Protein AF-A0A8T5UP82-F1 (afdb_monomer_lite)

Secondary structure (DSSP, 8-state):
-----STTS---BHHHHHHHHTSEEEEETTEEEEEES-HHHHHHHHHHTT---EEETTTTEEEEEGGGSB-----

Sequence (75 aa):
MNNFEDINEFRPSINTLNRVLNGTLDNRNDYVVAYDGNLPRLANYLIQHNIPFEFVTKGREIKIPIEMVHIEKTE

pLDDT: mean 82.92, std 16.3, range [37.03, 95.31]

Organism: NCBI:txid2874285

Structure (mmCIF, N/CA/C/O backbone):
data_AF-A0A8T5UP82-F1
#
_entry.id   AF-A0A8T5UP82-F1
#
loop_
_atom_site.group_PDB
_atom_site.id
_atom_site.type_symbol
_atom_site.label_atom_id
_atom_site.label_alt_id
_atom_site.label_comp_id
_atom_site.label_asym_id
_atom_site.label_entity_id
_atom_site.label_seq_id
_atom_site.pdbx_PDB_ins_c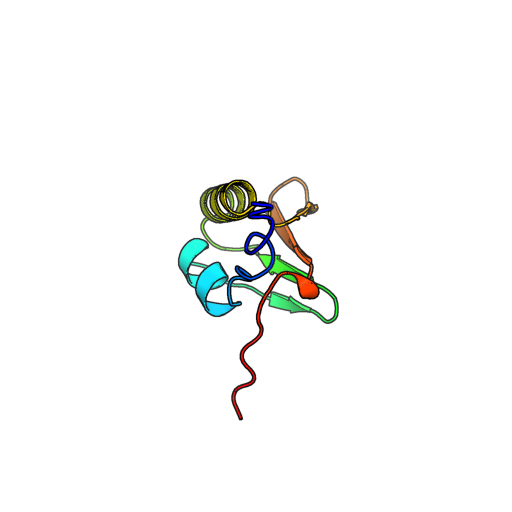ode
_atom_site.Cartn_x
_atom_site.Cartn_y
_atom_site.Cartn_z
_atom_site.occupancy
_atom_site.B_iso_or_equiv
_atom_site.auth_seq_id
_atom_site.auth_comp_id
_atom_site.auth_asym_id
_atom_site.auth_atom_id
_atom_site.pdbx_PDB_model_num
ATOM 1 N N . MET A 1 1 ? -6.090 3.668 -34.038 1.00 37.03 1 MET A N 1
ATOM 2 C CA . MET A 1 1 ? -4.988 3.205 -33.171 1.00 37.03 1 MET A CA 1
ATOM 3 C C . MET A 1 1 ? -5.486 3.294 -31.740 1.00 37.03 1 MET A C 1
ATOM 5 O O . MET A 1 1 ? -5.497 4.379 -31.178 1.00 37.03 1 MET A O 1
ATOM 9 N N . ASN A 1 2 ? -6.031 2.194 -31.216 1.00 42.09 2 ASN A N 1
ATOM 10 C CA . ASN A 1 2 ? -6.467 2.105 -29.823 1.00 42.09 2 ASN A CA 1
ATOM 11 C C . ASN A 1 2 ? -5.263 1.653 -28.998 1.00 42.09 2 ASN A C 1
ATOM 13 O O . ASN A 1 2 ? -5.073 0.459 -28.809 1.00 42.09 2 ASN A O 1
ATOM 17 N N . ASN A 1 3 ? -4.444 2.598 -28.541 1.00 42.28 3 ASN A N 1
ATOM 18 C CA . ASN A 1 3 ? -3.371 2.315 -27.586 1.00 42.28 3 ASN A CA 1
ATOM 19 C C . ASN A 1 3 ? -3.980 2.221 -26.174 1.00 42.28 3 ASN A C 1
ATOM 21 O O . ASN A 1 3 ? -3.807 3.120 -25.357 1.00 42.28 3 ASN A O 1
ATOM 25 N N . PHE A 1 4 ? -4.773 1.172 -25.934 1.00 47.69 4 PHE A N 1
ATOM 26 C CA . PHE A 1 4 ? -5.279 0.785 -24.606 1.00 47.69 4 PHE A CA 1
ATOM 27 C C . PHE A 1 4 ? -4.462 -0.369 -23.988 1.00 47.69 4 PHE A C 1
ATOM 29 O O . PHE A 1 4 ? -4.859 -0.940 -22.977 1.00 47.69 4 PHE A O 1
ATOM 36 N N . GLU A 1 5 ? -3.320 -0.697 -24.587 1.00 49.00 5 GLU A N 1
ATOM 37 C CA . GLU A 1 5 ? -2.234 -1.498 -24.010 1.00 49.00 5 GLU A CA 1
ATOM 38 C C . GLU A 1 5 ? -1.322 -0.466 -23.319 1.00 49.00 5 GLU A C 1
ATOM 40 O O . GLU A 1 5 ? -0.828 0.444 -23.980 1.00 49.00 5 GLU A O 1
ATOM 45 N N . ASP A 1 6 ? -1.320 -0.288 -21.995 1.00 48.25 6 ASP A N 1
ATOM 46 C CA . ASP A 1 6 ? -0.442 -1.046 -21.087 1.00 48.25 6 ASP A CA 1
ATOM 47 C C . ASP A 1 6 ? -0.693 -0.683 -19.599 1.00 48.25 6 ASP A C 1
ATOM 49 O O . ASP A 1 6 ? 0.133 -0.911 -18.722 1.00 48.25 6 ASP A O 1
ATOM 53 N N . ILE A 1 7 ? -1.825 -0.056 -19.256 1.00 49.09 7 ILE A N 1
ATOM 54 C CA . ILE A 1 7 ? -2.082 0.390 -17.864 1.00 49.09 7 ILE A CA 1
ATOM 55 C C . ILE A 1 7 ? -2.288 -0.768 -16.866 1.00 49.09 7 ILE A C 1
ATOM 57 O O . ILE A 1 7 ? -2.431 -0.522 -15.672 1.00 49.09 7 ILE A O 1
ATOM 61 N N . ASN A 1 8 ? -2.285 -2.020 -17.337 1.00 49.91 8 ASN A N 1
ATOM 62 C CA . ASN A 1 8 ? -2.508 -3.226 -16.535 1.00 49.91 8 ASN A CA 1
ATOM 63 C C . ASN A 1 8 ? -1.237 -4.011 -16.156 1.00 49.91 8 ASN A C 1
ATOM 65 O O . ASN A 1 8 ? -1.365 -5.003 -15.436 1.00 49.91 8 ASN A O 1
ATOM 69 N N . GLU A 1 9 ? -0.034 -3.616 -16.588 1.00 57.12 9 GLU A N 1
ATOM 70 C CA . GLU A 1 9 ? 1.168 -4.437 -16.337 1.00 57.12 9 GLU A CA 1
ATOM 71 C C . GLU A 1 9 ? 2.040 -3.980 -15.162 1.00 57.12 9 GLU A C 1
ATOM 73 O O . GLU A 1 9 ? 2.864 -4.755 -14.672 1.00 57.12 9 GLU A O 1
ATOM 78 N N . PHE A 1 10 ? 1.832 -2.781 -14.612 1.00 69.38 10 PHE A N 1
ATOM 79 C CA . PHE A 1 10 ? 2.629 -2.336 -13.468 1.00 69.38 10 PHE A CA 1
ATOM 80 C C . PHE A 1 10 ? 2.012 -2.763 -12.126 1.00 69.38 10 PHE A C 1
ATOM 82 O O . PHE A 1 10 ? 1.290 -2.003 -11.483 1.00 69.38 10 PHE A O 1
ATOM 89 N N . ARG A 1 11 ? 2.332 -3.983 -11.676 1.00 81.06 11 ARG A N 1
ATOM 90 C CA . ARG A 1 11 ? 2.092 -4.436 -10.293 1.00 81.06 11 ARG A CA 1
ATOM 91 C C . ARG A 1 11 ? 3.405 -4.392 -9.510 1.00 81.06 11 ARG A C 1
ATOM 93 O O . ARG A 1 11 ? 4.299 -5.187 -9.811 1.00 81.06 11 ARG A O 1
ATOM 100 N N . PRO A 1 12 ? 3.577 -3.495 -8.523 1.00 88.00 12 PRO A N 1
ATOM 101 C CA . PRO A 1 12 ? 4.815 -3.449 -7.760 1.00 88.00 12 PRO A CA 1
ATOM 102 C C . PRO A 1 12 ? 4.985 -4.727 -6.946 1.00 88.00 12 PRO A C 1
ATOM 104 O O . PRO A 1 12 ? 4.025 -5.270 -6.395 1.00 88.00 12 PRO A O 1
ATOM 107 N N . SER A 1 13 ? 6.224 -5.199 -6.831 1.00 89.88 13 SER A N 1
ATOM 108 C CA . SER A 1 13 ? 6.515 -6.311 -5.935 1.00 89.88 13 SER A CA 1
ATOM 109 C C . SER A 1 13 ? 6.420 -5.891 -4.473 1.00 89.88 13 SER A C 1
ATOM 111 O O . SER A 1 13 ? 6.609 -4.716 -4.137 1.00 89.88 13 SER A O 1
ATOM 113 N N . ILE A 1 14 ? 6.209 -6.855 -3.577 1.00 89.38 14 ILE A N 1
ATOM 114 C CA . ILE A 1 14 ? 6.269 -6.603 -2.131 1.00 89.38 14 ILE A CA 1
ATOM 115 C C . ILE A 1 14 ? 7.613 -5.970 -1.732 1.00 89.38 14 ILE A C 1
ATOM 117 O O . ILE A 1 14 ? 7.649 -5.039 -0.933 1.00 89.38 14 ILE A O 1
ATOM 121 N N . ASN A 1 15 ? 8.710 -6.367 -2.385 1.00 89.19 15 ASN A N 1
ATOM 122 C CA . ASN A 1 15 ? 10.036 -5.773 -2.207 1.00 89.19 15 ASN A CA 1
ATOM 123 C C . ASN A 1 15 ? 10.080 -4.299 -2.635 1.00 89.19 15 ASN A C 1
ATOM 125 O O . ASN A 1 15 ? 10.681 -3.466 -1.955 1.00 89.19 15 ASN A O 1
ATOM 129 N N . THR A 1 16 ? 9.426 -3.958 -3.747 1.00 91.00 16 THR A N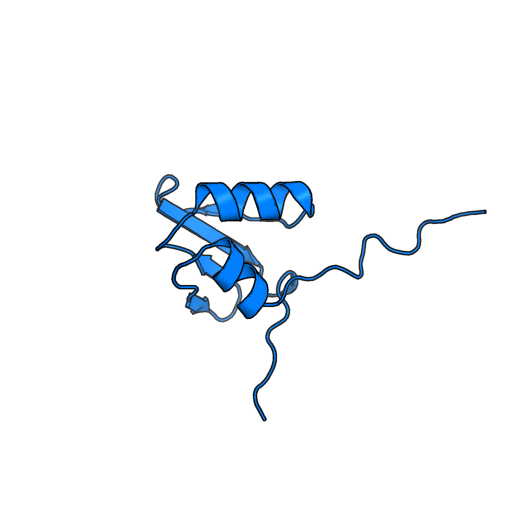 1
ATOM 130 C CA . THR A 1 16 ? 9.323 -2.573 -4.230 1.00 91.00 16 THR A CA 1
ATOM 131 C C . THR A 1 16 ? 8.565 -1.716 -3.227 1.00 91.00 16 THR A C 1
ATOM 133 O O . THR A 1 16 ? 9.063 -0.668 -2.811 1.00 91.00 16 THR A O 1
ATOM 136 N N . LEU A 1 17 ? 7.407 -2.193 -2.772 1.00 92.69 17 LEU A N 1
ATOM 137 C CA . LEU A 1 17 ? 6.610 -1.512 -1.757 1.00 92.69 17 LEU A CA 1
ATOM 138 C C . LEU A 1 17 ? 7.392 -1.346 -0.450 1.00 92.69 17 LEU A C 1
ATOM 140 O O . LEU A 1 17 ? 7.380 -0.260 0.127 1.00 92.69 17 LEU A O 1
ATOM 144 N N . ASN A 1 18 ? 8.148 -2.366 -0.031 1.00 92.00 18 ASN A N 1
ATOM 145 C CA . ASN A 1 18 ? 8.947 -2.307 1.190 1.00 92.00 18 ASN A CA 1
ATOM 146 C C . ASN A 1 18 ? 10.075 -1.267 1.093 1.00 92.00 18 ASN A C 1
ATOM 148 O O . ASN A 1 18 ? 10.351 -0.545 2.049 1.00 92.00 18 ASN A O 1
ATOM 152 N N . ARG A 1 19 ? 10.693 -1.123 -0.088 1.00 91.44 19 ARG A N 1
ATOM 153 C CA . ARG A 1 19 ? 11.708 -0.089 -0.361 1.00 91.44 19 ARG A CA 1
ATOM 154 C C . ARG A 1 19 ? 11.125 1.322 -0.389 1.00 91.44 19 ARG A C 1
ATOM 156 O O . ARG A 1 19 ? 11.775 2.260 0.074 1.00 91.44 19 ARG A O 1
ATOM 163 N N . VAL A 1 20 ? 9.927 1.491 -0.948 1.00 93.00 20 VAL A N 1
ATOM 164 C CA . VAL A 1 20 ? 9.218 2.781 -0.945 1.00 93.00 20 VAL A CA 1
ATOM 165 C C . VAL A 1 20 ? 8.857 3.170 0.486 1.00 93.00 20 VAL A C 1
ATOM 167 O O . VAL A 1 20 ? 9.141 4.296 0.903 1.00 93.00 20 VAL A O 1
ATOM 170 N N . LEU A 1 21 ? 8.289 2.224 1.236 1.00 94.44 21 LEU A N 1
ATOM 171 C CA . LEU A 1 21 ? 7.924 2.380 2.637 1.00 94.44 21 LEU A CA 1
ATOM 172 C C . LEU A 1 21 ? 9.148 2.650 3.519 1.00 94.44 21 LEU A C 1
ATOM 174 O O . LEU A 1 21 ? 9.066 3.472 4.425 1.00 94.44 21 LEU A O 1
ATOM 178 N N . ASN A 1 22 ? 10.284 2.002 3.239 1.00 92.44 22 ASN A N 1
ATOM 179 C CA . ASN A 1 22 ? 11.443 1.951 4.133 1.00 92.44 22 ASN A CA 1
ATOM 180 C C . ASN A 1 22 ? 11.033 1.485 5.541 1.00 92.44 22 ASN A C 1
ATOM 182 O O . ASN A 1 22 ? 11.279 2.171 6.533 1.00 92.44 22 ASN A O 1
ATOM 186 N N . GLY A 1 23 ? 10.327 0.359 5.598 1.00 88.31 23 GLY A N 1
ATOM 187 C CA . GLY A 1 23 ? 9.731 -0.161 6.821 1.00 88.31 23 GLY A CA 1
ATOM 188 C C . GLY A 1 23 ? 9.430 -1.646 6.712 1.00 88.31 23 GLY A C 1
ATOM 189 O O . GLY A 1 23 ? 10.198 -2.379 6.089 1.00 88.31 23 GLY A O 1
ATOM 190 N N . THR A 1 24 ? 8.326 -2.067 7.326 1.00 87.06 24 THR A N 1
ATOM 191 C CA . THR A 1 24 ? 7.894 -3.469 7.346 1.00 87.06 24 THR A CA 1
ATOM 192 C C . THR A 1 24 ? 6.535 -3.613 6.676 1.00 87.06 24 THR A C 1
ATOM 194 O O . THR A 1 24 ? 5.606 -2.851 6.959 1.00 87.06 24 THR A O 1
ATOM 197 N N . LEU A 1 25 ? 6.430 -4.617 5.808 1.00 90.69 25 LEU A N 1
ATOM 198 C CA . LEU A 1 25 ? 5.179 -5.080 5.228 1.00 90.69 25 LEU A CA 1
ATOM 199 C C . LEU A 1 25 ? 4.835 -6.459 5.786 1.00 90.69 25 LEU A C 1
ATOM 201 O O . LEU A 1 25 ? 5.602 -7.403 5.606 1.00 90.69 25 LEU A O 1
ATOM 205 N N . ASP A 1 26 ? 3.660 -6.583 6.393 1.00 90.38 26 ASP A N 1
ATOM 206 C CA . ASP A 1 26 ? 3.086 -7.881 6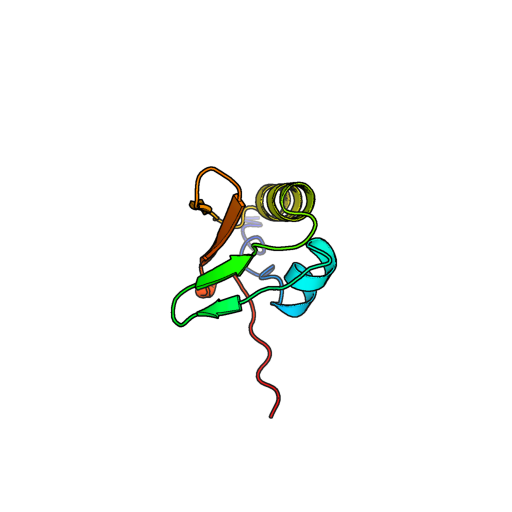.732 1.00 90.38 26 ASP A CA 1
ATOM 207 C C . ASP A 1 26 ? 2.262 -8.393 5.559 1.00 90.38 26 ASP A C 1
ATOM 209 O O . ASP A 1 26 ? 1.259 -7.788 5.169 1.00 90.38 26 ASP A O 1
ATOM 213 N N . ASN A 1 27 ? 2.648 -9.549 5.035 1.00 89.75 27 ASN A N 1
ATOM 214 C CA . ASN A 1 27 ? 1.826 -10.282 4.089 1.00 89.75 27 ASN A CA 1
ATOM 215 C C . ASN A 1 27 ? 0.735 -11.059 4.842 1.00 89.75 27 ASN A C 1
ATOM 217 O O . ASN A 1 27 ? 1.039 -11.897 5.693 1.00 89.75 27 ASN A O 1
ATOM 221 N N . ARG A 1 28 ? -0.535 -10.797 4.528 1.00 88.44 28 ARG A N 1
ATOM 222 C CA . ARG A 1 28 ? -1.691 -11.564 5.010 1.00 88.44 28 ARG A CA 1
ATOM 223 C C . ARG A 1 28 ? -2.425 -12.157 3.812 1.00 88.44 28 ARG A C 1
ATOM 225 O O . ARG A 1 28 ? -2.259 -11.683 2.700 1.00 88.44 28 ARG A O 1
ATOM 232 N N . ASN A 1 29 ? -3.258 -13.171 4.049 1.00 84.69 29 ASN A N 1
ATOM 233 C CA . ASN A 1 29 ? -3.870 -13.978 2.982 1.00 84.69 29 ASN A CA 1
ATOM 234 C C . ASN A 1 29 ? -4.466 -13.163 1.820 1.00 84.69 29 ASN A C 1
ATOM 236 O O . ASN A 1 29 ? -4.213 -13.503 0.671 1.00 84.69 29 ASN A O 1
ATOM 240 N N . ASP A 1 30 ? -5.194 -12.082 2.117 1.00 89.94 30 ASP A N 1
ATOM 241 C CA . ASP A 1 30 ? -5.907 -11.295 1.099 1.00 89.94 30 ASP A CA 1
ATOM 242 C C . ASP A 1 30 ? -5.332 -9.877 0.907 1.00 89.94 30 ASP A C 1
ATOM 244 O O . ASP A 1 30 ? -5.782 -9.124 0.047 1.00 89.94 30 ASP A O 1
ATOM 248 N N . TYR A 1 31 ? -4.358 -9.466 1.725 1.00 92.50 31 TYR A N 1
ATOM 249 C CA . TYR A 1 31 ? -3.826 -8.103 1.699 1.00 92.50 31 TYR A CA 1
ATOM 250 C C . TYR A 1 31 ? -2.439 -8.001 2.328 1.00 92.50 31 TYR A C 1
ATOM 252 O O . TYR A 1 31 ? -2.088 -8.727 3.255 1.00 92.50 31 TYR A O 1
ATOM 260 N N . VAL A 1 32 ? -1.682 -7.009 1.879 1.00 93.06 32 VAL A N 1
ATOM 261 C CA . VAL A 1 32 ? -0.429 -6.581 2.497 1.00 93.06 32 VAL A CA 1
ATOM 262 C C . VAL A 1 32 ? -0.712 -5.387 3.409 1.00 93.06 32 VAL A C 1
ATOM 264 O O . VAL A 1 32 ? -1.431 -4.465 3.022 1.00 93.06 32 VAL A O 1
ATOM 267 N N . VAL A 1 33 ? -0.159 -5.389 4.622 1.00 93.75 33 VAL A N 1
ATOM 268 C CA . VAL A 1 33 ? -0.277 -4.276 5.578 1.00 93.75 33 VAL A CA 1
ATOM 269 C C . VAL A 1 33 ? 1.068 -3.593 5.759 1.00 93.75 33 VAL A C 1
ATOM 271 O O . VAL A 1 33 ? 2.045 -4.239 6.120 1.00 93.75 33 VAL A O 1
ATOM 274 N N . ALA A 1 34 ? 1.095 -2.276 5.595 1.00 93.19 34 ALA A N 1
ATOM 275 C CA . ALA A 1 34 ? 2.173 -1.415 6.061 1.00 93.19 34 ALA A CA 1
ATOM 276 C C . ALA A 1 34 ? 1.745 -0.717 7.355 1.00 93.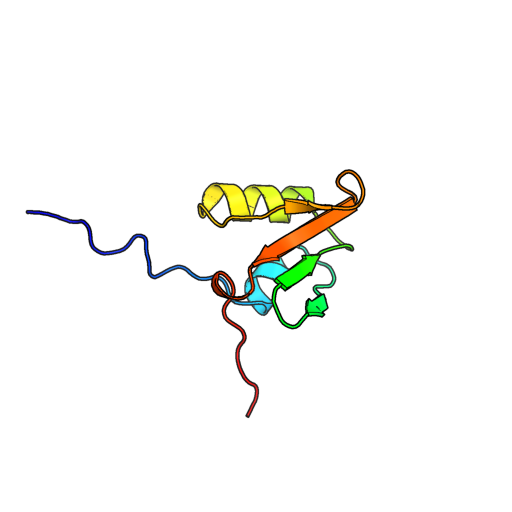19 34 ALA A C 1
ATOM 278 O O . ALA A 1 34 ? 0.703 -0.067 7.369 1.00 93.19 34 ALA A O 1
ATOM 279 N N . TYR A 1 35 ? 2.539 -0.809 8.419 1.00 88.25 35 TYR A N 1
ATOM 280 C CA . TYR A 1 35 ? 2.274 -0.139 9.708 1.00 88.25 35 TYR A CA 1
ATOM 281 C C . TYR A 1 35 ? 3.517 0.511 10.325 1.00 88.25 35 TYR A C 1
ATOM 283 O O . TYR A 1 35 ? 3.413 1.202 11.335 1.00 88.25 35 TYR A O 1
ATOM 291 N N . ASP A 1 36 ? 4.687 0.315 9.719 1.00 84.06 36 ASP A N 1
ATOM 292 C CA . ASP A 1 36 ? 5.952 0.894 10.158 1.00 84.06 36 ASP A CA 1
ATOM 293 C C . ASP A 1 36 ? 6.717 1.457 8.954 1.00 84.06 36 ASP A C 1
ATOM 295 O O . ASP A 1 36 ? 6.618 0.925 7.848 1.00 84.06 36 ASP A O 1
ATOM 299 N N . GLY A 1 37 ? 7.464 2.540 9.157 1.00 90.06 37 GLY A N 1
ATOM 300 C CA . GLY A 1 37 ? 8.150 3.289 8.103 1.00 90.06 37 GLY A CA 1
ATOM 301 C C . GLY A 1 37 ? 7.381 4.511 7.582 1.00 90.06 37 GLY A C 1
ATOM 302 O O . GLY A 1 37 ? 6.581 5.144 8.272 1.00 90.06 37 GLY A O 1
ATOM 303 N N . ASN A 1 38 ? 7.666 4.901 6.342 1.00 94.44 38 ASN A N 1
ATOM 304 C CA . ASN A 1 38 ? 7.166 6.123 5.718 1.00 94.44 38 ASN A CA 1
ATOM 305 C C . ASN A 1 38 ? 5.842 5.888 4.971 1.00 94.44 38 ASN A C 1
ATOM 307 O O . ASN A 1 38 ? 5.792 5.849 3.738 1.00 94.44 38 ASN A O 1
ATOM 311 N N . LEU A 1 39 ? 4.755 5.747 5.735 1.00 92.88 39 LEU A N 1
ATOM 312 C CA . LEU A 1 39 ? 3.402 5.569 5.194 1.00 92.88 39 LEU A CA 1
ATOM 313 C C . LEU A 1 39 ? 2.978 6.685 4.218 1.00 92.88 39 LEU A C 1
ATOM 315 O O . LEU A 1 39 ? 2.424 6.346 3.175 1.00 92.88 39 LEU A O 1
ATOM 319 N N . PRO A 1 40 ? 3.261 7.987 4.451 1.00 93.44 40 PRO A N 1
ATOM 320 C CA . PRO A 1 40 ? 2.929 9.033 3.478 1.00 93.44 40 PRO A CA 1
ATOM 321 C C . PRO A 1 40 ? 3.603 8.835 2.117 1.00 93.44 40 PRO A C 1
ATOM 323 O O . PRO A 1 40 ? 2.978 9.044 1.077 1.00 93.44 40 PRO A O 1
ATOM 326 N N . ARG A 1 41 ? 4.869 8.398 2.105 1.00 95.06 41 ARG A N 1
ATOM 327 C CA . ARG A 1 41 ? 5.594 8.096 0.864 1.00 95.06 41 ARG A CA 1
ATOM 328 C C . ARG A 1 41 ? 5.006 6.883 0.152 1.00 95.06 41 ARG A C 1
ATOM 330 O O . ARG A 1 41 ? 4.854 6.928 -1.067 1.00 95.06 41 ARG A O 1
ATOM 337 N N . LEU A 1 42 ? 4.659 5.837 0.902 1.00 95.06 42 LEU A N 1
ATOM 338 C CA . LEU A 1 42 ? 3.976 4.666 0.357 1.00 95.06 42 LEU A CA 1
ATOM 339 C C . LEU A 1 42 ? 2.613 5.047 -0.237 1.00 95.06 42 LEU A C 1
ATOM 341 O O . LEU A 1 42 ? 2.347 4.708 -1.383 1.00 95.06 42 LEU A O 1
ATOM 345 N N . ALA A 1 43 ? 1.790 5.817 0.477 1.00 93.62 43 ALA A N 1
ATOM 346 C CA . ALA A 1 43 ? 0.501 6.290 -0.026 1.00 93.62 43 ALA A CA 1
ATOM 347 C C . ALA A 1 43 ? 0.655 7.117 -1.310 1.00 93.62 43 ALA A C 1
ATOM 349 O O . ALA A 1 43 ? -0.051 6.872 -2.283 1.00 93.62 43 ALA A O 1
ATOM 350 N N . ASN A 1 44 ? 1.607 8.055 -1.352 1.00 95.31 44 ASN A N 1
ATOM 351 C CA . ASN A 1 44 ? 1.857 8.853 -2.552 1.00 95.31 44 ASN A CA 1
ATOM 352 C C . ASN A 1 44 ? 2.264 7.982 -3.750 1.00 95.31 44 ASN A C 1
ATOM 354 O O . ASN A 1 44 ? 1.791 8.209 -4.858 1.00 95.31 44 ASN A O 1
ATOM 358 N N . TYR A 1 45 ? 3.099 6.966 -3.528 1.00 94.12 45 TYR A N 1
ATOM 359 C CA . TYR A 1 45 ? 3.459 5.999 -4.563 1.00 94.12 45 TYR A CA 1
ATOM 360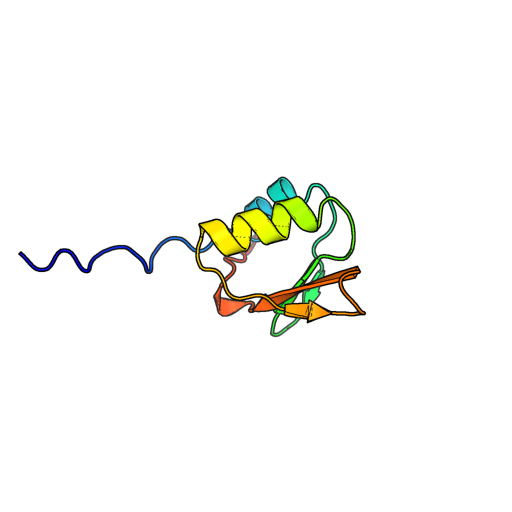 C C . TYR A 1 45 ? 2.235 5.225 -5.073 1.00 94.12 45 TYR A C 1
ATOM 362 O O . TYR A 1 45 ? 2.008 5.156 -6.277 1.00 94.12 45 TYR A O 1
ATOM 370 N N . LEU A 1 46 ? 1.403 4.700 -4.170 1.00 93.50 46 LEU A N 1
ATOM 371 C CA . LEU A 1 46 ? 0.193 3.962 -4.543 1.00 93.50 46 LEU A CA 1
ATOM 372 C C . LEU A 1 46 ? -0.778 4.840 -5.350 1.00 93.50 46 LEU A C 1
ATOM 374 O O . LEU A 1 46 ? -1.298 4.389 -6.366 1.00 93.50 46 LEU A O 1
ATOM 378 N N . ILE A 1 47 ? -0.939 6.115 -4.970 1.00 93.50 47 ILE A N 1
ATOM 379 C CA . ILE A 1 47 ? -1.732 7.104 -5.722 1.00 93.50 47 ILE A CA 1
ATOM 380 C C . ILE A 1 47 ? -1.143 7.340 -7.119 1.00 93.50 47 ILE A C 1
ATOM 382 O O . ILE A 1 47 ? -1.875 7.296 -8.102 1.00 93.50 47 ILE A O 1
ATOM 386 N N . GLN A 1 48 ? 0.170 7.570 -7.225 1.00 92.62 48 GLN A N 1
ATOM 387 C CA . GLN A 1 48 ? 0.846 7.820 -8.507 1.00 92.62 48 GLN A CA 1
ATOM 388 C C . GLN A 1 48 ? 0.718 6.651 -9.490 1.00 92.62 48 GLN A C 1
ATOM 390 O O . GLN A 1 48 ? 0.705 6.869 -10.700 1.00 92.62 48 GLN A O 1
ATOM 395 N N . HIS A 1 49 ? 0.615 5.429 -8.970 1.00 89.00 49 HIS A N 1
ATOM 396 C CA . HIS A 1 49 ? 0.503 4.205 -9.755 1.00 89.00 49 HIS A CA 1
ATOM 397 C C . HIS A 1 49 ? -0.934 3.664 -9.856 1.00 89.00 49 HIS A C 1
ATOM 399 O O . HIS A 1 49 ? -1.119 2.562 -10.362 1.00 89.00 49 HIS A O 1
ATOM 405 N N . ASN A 1 50 ? -1.950 4.421 -9.417 1.00 90.44 50 ASN A N 1
ATOM 406 C CA . ASN A 1 50 ? -3.363 4.010 -9.419 1.00 90.44 50 ASN A CA 1
ATOM 407 C C . ASN A 1 50 ? -3.625 2.656 -8.728 1.00 90.44 50 ASN A C 1
ATOM 409 O O . ASN A 1 50 ? -4.504 1.896 -9.132 1.00 90.44 50 ASN A O 1
ATOM 413 N N . ILE A 1 51 ? -2.869 2.354 -7.673 1.00 90.62 51 ILE A N 1
ATOM 414 C CA . ILE A 1 51 ? -3.022 1.126 -6.895 1.00 90.62 51 ILE A CA 1
ATOM 415 C C . ILE A 1 51 ? -4.025 1.395 -5.771 1.00 90.62 51 ILE A C 1
ATOM 417 O O . ILE A 1 51 ? -3.797 2.317 -4.984 1.00 90.62 51 ILE A O 1
ATOM 421 N N . PRO A 1 52 ? -5.120 0.625 -5.651 1.00 92.31 52 PRO A N 1
ATOM 422 C CA . PRO A 1 52 ? -6.073 0.809 -4.567 1.00 92.31 52 PRO A CA 1
ATOM 423 C C . PRO A 1 52 ? -5.443 0.441 -3.222 1.00 92.31 52 PRO A C 1
ATOM 425 O O . PRO A 1 52 ? -4.694 -0.528 -3.102 1.00 92.31 52 PRO A O 1
ATOM 428 N N . PHE A 1 53 ? -5.769 1.222 -2.197 1.00 93.44 53 PHE A N 1
ATOM 429 C CA . PHE A 1 53 ? -5.350 0.972 -0.825 1.00 93.44 53 PHE A CA 1
ATOM 430 C C . PHE A 1 53 ? -6.331 1.599 0.161 1.00 93.44 53 PHE A C 1
ATOM 432 O O . PHE A 1 53 ? -7.083 2.515 -0.176 1.00 93.44 53 PHE A O 1
ATOM 439 N N . GLU A 1 54 ? -6.290 1.126 1.400 1.00 94.31 54 GLU A N 1
ATOM 440 C CA . GLU A 1 54 ? -7.125 1.622 2.486 1.00 94.31 54 GLU A CA 1
ATOM 441 C C . GLU A 1 54 ? -6.264 2.069 3.661 1.00 94.31 54 GLU A C 1
ATOM 443 O O . GLU A 1 54 ? -5.346 1.364 4.084 1.00 94.31 54 GLU A O 1
ATOM 448 N N . PHE A 1 55 ? -6.594 3.220 4.241 1.00 91.31 55 PHE A N 1
ATOM 449 C CA . PHE A 1 55 ? -6.042 3.599 5.534 1.00 91.31 55 PHE A CA 1
ATOM 450 C C . PHE A 1 55 ? -6.794 2.885 6.655 1.00 91.31 55 PHE A C 1
ATOM 452 O O . PHE A 1 55 ? -8.007 3.033 6.803 1.00 91.31 55 PHE A O 1
ATOM 459 N N . VAL A 1 56 ? -6.060 2.163 7.495 1.00 88.25 56 VAL A N 1
ATOM 460 C CA . VAL A 1 56 ? -6.597 1.460 8.666 1.00 88.25 56 VAL A CA 1
ATOM 461 C C . VAL A 1 56 ? -6.086 2.121 9.944 1.00 88.25 56 VAL A C 1
ATOM 463 O O . VAL A 1 56 ? -5.227 3.007 9.902 1.00 88.25 56 VAL A O 1
ATOM 466 N N . THR A 1 57 ? -6.732 1.809 11.076 1.00 82.75 57 THR A N 1
ATOM 467 C CA . THR A 1 57 ? -6.362 2.312 12.415 1.00 82.75 57 THR A CA 1
ATOM 468 C C . THR A 1 57 ? -6.169 3.837 12.462 1.00 82.75 57 THR A C 1
ATOM 470 O O . THR A 1 57 ? -5.286 4.357 13.143 1.00 82.75 57 THR A O 1
ATOM 473 N N . LYS A 1 58 ? -7.047 4.571 11.758 1.00 75.62 58 LYS A N 1
ATOM 474 C CA . LYS A 1 58 ? -7.033 6.043 11.630 1.00 75.62 58 LYS A CA 1
ATOM 475 C C . LYS A 1 58 ? -5.755 6.594 10.971 1.00 75.62 58 LYS A C 1
ATOM 477 O O . LYS A 1 58 ? -5.230 7.613 11.411 1.00 75.62 58 LYS A O 1
ATOM 482 N N . GLY A 1 59 ? -5.262 5.931 9.922 1.00 73.69 59 GLY A N 1
ATOM 483 C CA . GLY A 1 59 ? -4.111 6.389 9.131 1.00 73.69 59 GLY A CA 1
ATOM 484 C C . GLY A 1 59 ? -2.754 5.918 9.654 1.00 73.69 59 GLY A C 1
ATOM 485 O O . GLY A 1 59 ? -1.725 6.426 9.217 1.00 73.69 59 GLY A O 1
ATOM 486 N N . ARG A 1 60 ? -2.748 4.966 10.593 1.00 84.31 60 ARG A N 1
ATOM 487 C CA . ARG A 1 60 ? -1.526 4.331 11.114 1.00 84.31 60 ARG A CA 1
ATOM 488 C C . ARG A 1 60 ? -1.142 3.069 10.353 1.00 84.31 60 ARG A C 1
ATOM 490 O O . ARG A 1 60 ? -0.052 2.554 10.551 1.00 84.31 60 ARG A O 1
ATOM 497 N N . GLU A 1 61 ? -2.025 2.603 9.482 1.00 92.69 61 GLU A N 1
ATOM 498 C CA . GLU A 1 61 ? -1.817 1.452 8.621 1.00 92.69 61 GLU A CA 1
ATOM 499 C C . GLU A 1 61 ? -2.262 1.773 7.198 1.00 92.69 61 GLU A C 1
ATOM 501 O O . GLU A 1 61 ? -3.244 2.494 6.999 1.00 92.69 61 GLU A O 1
ATOM 506 N N . ILE A 1 62 ? -1.579 1.188 6.220 1.00 94.44 62 ILE A N 1
ATOM 507 C CA . ILE A 1 62 ? -2.024 1.115 4.829 1.00 94.44 62 ILE A CA 1
ATOM 508 C C . ILE A 1 62 ? -2.236 -0.356 4.490 1.00 94.44 62 ILE A C 1
ATOM 510 O O . ILE A 1 62 ? -1.309 -1.157 4.598 1.00 94.44 62 ILE A O 1
ATOM 514 N N . LYS A 1 63 ? -3.449 -0.710 4.071 1.00 95.06 63 LYS A N 1
ATOM 515 C CA . LYS A 1 63 ? -3.769 -2.018 3.499 1.00 95.06 63 LYS A CA 1
ATOM 516 C C . LYS A 1 63 ? -3.782 -1.933 1.986 1.00 95.06 63 LYS A C 1
ATOM 518 O O . LYS A 1 63 ? -4.426 -1.049 1.430 1.00 95.06 63 LYS A O 1
ATOM 523 N N . ILE A 1 64 ? -3.103 -2.869 1.342 1.00 94.56 64 ILE A N 1
ATOM 524 C CA . ILE A 1 64 ? -3.004 -2.979 -0.111 1.00 94.56 64 ILE A CA 1
ATOM 525 C C . ILE A 1 64 ? -3.543 -4.362 -0.491 1.00 94.56 64 ILE A C 1
ATOM 527 O O . ILE A 1 64 ? -3.053 -5.348 0.066 1.00 94.56 64 ILE A O 1
ATOM 531 N N . PRO A 1 65 ? -4.534 -4.469 -1.390 1.00 93.25 65 PRO A N 1
ATOM 532 C CA . PRO A 1 65 ? -5.039 -5.761 -1.837 1.00 93.25 65 PRO A CA 1
ATOM 533 C C . PRO A 1 65 ? -3.919 -6.598 -2.459 1.00 93.25 65 PRO A C 1
ATOM 535 O O . PRO A 1 65 ? -3.098 -6.082 -3.223 1.00 93.25 65 PRO A O 1
ATOM 538 N N . ILE A 1 66 ? -3.851 -7.881 -2.108 1.00 90.56 66 ILE A N 1
ATOM 539 C CA . ILE A 1 66 ? -2.733 -8.745 -2.508 1.00 90.56 66 ILE A CA 1
ATOM 540 C C . ILE A 1 66 ? -2.664 -8.936 -4.027 1.00 90.56 66 ILE A C 1
ATOM 542 O O . ILE A 1 66 ? -1.581 -9.056 -4.584 1.00 90.56 66 ILE A O 1
ATOM 546 N N . GLU A 1 67 ? -3.799 -8.880 -4.725 1.00 89.25 67 GLU A N 1
ATOM 547 C CA . GLU A 1 67 ? -3.889 -8.983 -6.181 1.00 89.25 67 GLU A CA 1
ATOM 548 C C . GLU A 1 67 ? -3.194 -7.828 -6.921 1.00 89.25 67 GLU A C 1
ATOM 550 O O . GLU A 1 67 ? -2.815 -7.978 -8.089 1.00 89.25 67 GLU A O 1
ATOM 555 N N . MET A 1 68 ? -2.987 -6.702 -6.231 1.00 89.00 68 MET A N 1
ATOM 556 C CA . MET A 1 68 ? -2.288 -5.519 -6.736 1.00 89.00 68 MET A CA 1
ATOM 557 C C . MET A 1 68 ? -0.777 -5.567 -6.486 1.00 89.00 68 MET A C 1
ATOM 559 O O . MET A 1 68 ? -0.047 -4.696 -6.962 1.00 89.00 68 MET A O 1
ATOM 563 N N . VAL A 1 69 ? -0.298 -6.570 -5.746 1.00 87.50 69 VAL A N 1
ATOM 564 C CA . VAL A 1 69 ? 1.100 -6.707 -5.335 1.00 87.50 69 VAL A CA 1
ATOM 565 C C . VAL A 1 69 ? 1.677 -8.001 -5.891 1.00 87.50 69 VAL A C 1
ATOM 567 O O . VAL A 1 69 ? 1.121 -9.082 -5.723 1.00 87.50 6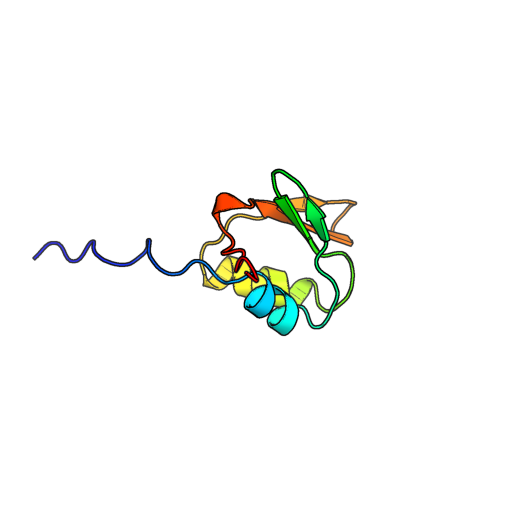9 VAL A O 1
ATOM 570 N N . HIS A 1 70 ? 2.840 -7.920 -6.529 1.00 87.12 70 HIS A N 1
ATOM 571 C CA . HIS A 1 70 ? 3.559 -9.118 -6.940 1.00 87.12 70 HIS A CA 1
ATOM 572 C C . HIS A 1 70 ? 4.324 -9.715 -5.745 1.00 87.12 70 HIS A C 1
ATOM 574 O O . HIS A 1 70 ? 5.226 -9.086 -5.183 1.00 87.12 70 HIS A O 1
ATOM 580 N N . ILE A 1 71 ? 3.973 -10.935 -5.341 1.00 80.50 71 ILE A N 1
ATOM 581 C CA . ILE A 1 71 ? 4.720 -11.687 -4.328 1.00 80.50 71 ILE A CA 1
ATOM 582 C C . ILE A 1 71 ? 5.640 -12.650 -5.065 1.00 80.50 71 ILE A C 1
ATOM 584 O O . ILE A 1 71 ? 5.195 -13.674 -5.585 1.00 80.50 71 ILE A O 1
ATOM 588 N N . GLU A 1 72 ? 6.923 -12.300 -5.115 1.00 70.81 72 GLU A N 1
ATOM 589 C CA . GLU A 1 72 ? 7.965 -13.179 -5.639 1.00 70.81 72 GLU A CA 1
ATOM 590 C C . GLU A 1 72 ? 8.013 -14.418 -4.736 1.00 70.81 72 GLU A C 1
ATOM 592 O O . GLU A 1 72 ? 8.326 -14.319 -3.547 1.00 70.81 72 GLU A O 1
ATOM 597 N N . LYS A 1 73 ? 7.649 -15.590 -5.268 1.00 60.94 73 LYS A N 1
ATOM 598 C CA . LYS A 1 73 ? 7.897 -16.847 -4.562 1.00 60.94 73 LYS A CA 1
ATOM 599 C C . LYS A 1 73 ? 9.402 -17.082 -4.604 1.00 60.94 73 LYS A C 1
ATOM 601 O O . LYS A 1 73 ? 9.945 -17.335 -5.672 1.00 60.94 73 LYS A O 1
ATOM 606 N N . THR A 1 74 ? 10.069 -16.986 -3.461 1.00 55.00 74 THR A N 1
ATOM 607 C CA . THR A 1 74 ? 11.374 -17.630 -3.299 1.00 55.00 74 THR A CA 1
ATOM 608 C C . THR A 1 74 ? 11.140 -19.134 -3.353 1.00 55.00 74 THR A C 1
ATOM 610 O O . THR A 1 74 ? 10.539 -19.687 -2.430 1.00 55.00 74 THR A O 1
ATOM 613 N N . GLU A 1 75 ? 11.514 -19.742 -4.480 1.00 38.59 75 GLU A N 1
ATOM 614 C CA . GLU A 1 75 ? 11.714 -21.191 -4.606 1.00 38.59 75 GLU A CA 1
ATOM 615 C C . GLU A 1 75 ? 12.798 -21.692 -3.644 1.00 38.59 75 GLU A C 1
ATOM 617 O O . GLU A 1 75 ? 13.758 -20.929 -3.373 1.00 38.59 75 GLU A O 1
#

Radius of gyration: 13.0 Å; chains: 1; bounding box: 19×30×46 Å

Foldseek 3Di:
DPPPPDLPPDQAAPVRLCVQQVFDWDDDDFWIKDQDGDLVSSVVVCVVSVFDWDQPPNNNMIIGTVVSHDYDDPD